Protein AF-A0AAE9QYW1-F1 (afdb_monomer)

Solvent-accessible surface area (backbone atoms only — not comparable to full-atom values): 6784 Å² total; per-residue (Å²): 133,86,76,76,73,74,80,55,62,68,52,55,50,50,13,49,52,39,13,49,52,35,28,50,48,47,55,39,43,73,70,33,66,78,64,44,98,90,39,76,56,52,29,57,54,48,29,62,67,51,67,81,44,83,78,83,80,74,97,64,84,46,71,67,36,52,50,38,21,50,51,26,31,48,53,31,49,50,51,49,53,57,50,55,74,68,50,75,66,58,75,76,53,51,53,54,54,52,52,50,52,49,50,53,51,53,54,50,52,56,52,52,60,62,60,74,74,109

Secondary structure (DSSP, 8-state):
--------HHHHHHHHHHHHHHHHHHHHHHHSPP--TT-TTHHHHHHHHTTSSSP-------HHHHHHHHHHHHHHHHHHHHHHHHS---HHHHHHHHHHHHHHHHHHHHHHHHHTT-

Organism: Streptococcus dysgalactiae subsp. equisimilis (NCBI:txid119602)

Radius of gyration: 25.14 Å; Cα contacts (8 Å, |Δi|>4): 67; chains: 1; bounding box: 49×42×72 Å

Mean predicted aligned error: 15.09 Å

Foldseek 3Di:
DDPPPPPPPVLQVVLQVQLLLQLLLVVQLVVFDDADPVGNCRSVVSSVVCVPPDPSDDPDPPVVSVVSSVVSSVVSVVVVVVVVVVPDDDPVVCVVVVVVVVVVVVVVVVVVVVVVVD

Structure (mmCIF, N/CA/C/O backbone):
data_AF-A0AAE9QYW1-F1
#
_entry.id   AF-A0AAE9QYW1-F1
#
loop_
_atom_site.group_PDB
_atom_site.id
_atom_site.type_symbol
_atom_site.label_atom_id
_atom_site.label_alt_id
_atom_site.label_comp_id
_atom_site.label_asym_id
_atom_site.label_entity_id
_atom_site.label_seq_id
_atom_site.pdbx_PDB_ins_code
_atom_site.Cartn_x
_atom_site.Cartn_y
_atom_site.Cartn_z
_atom_site.occupancy
_atom_site.B_iso_or_equiv
_atom_site.auth_seq_id
_atom_site.auth_comp_id
_atom_site.auth_asym_id
_atom_site.auth_atom_id
_atom_site.pdbx_PDB_model_num
ATOM 1 N N . MET A 1 1 ? -30.187 -1.279 26.285 1.00 37.12 1 MET A N 1
ATOM 2 C CA . MET A 1 1 ? -28.855 -0.658 26.105 1.00 37.12 1 MET A CA 1
ATOM 3 C C . MET A 1 1 ? -28.527 -0.689 24.623 1.00 37.12 1 MET A C 1
ATOM 5 O O . MET A 1 1 ? -28.154 -1.737 24.117 1.00 37.12 1 MET A O 1
ATOM 9 N N . GLU A 1 2 ? -28.731 0.413 23.902 1.00 33.38 2 GLU A N 1
ATOM 10 C CA . GLU A 1 2 ? -28.426 0.445 22.471 1.00 33.38 2 GLU A CA 1
ATOM 11 C C . GLU A 1 2 ? -26.911 0.532 22.275 1.00 33.38 2 GLU A C 1
ATOM 13 O O . GLU A 1 2 ? -26.285 1.581 22.453 1.00 33.38 2 GLU A O 1
ATOM 18 N N . LEU A 1 3 ? -26.300 -0.608 21.956 1.00 48.00 3 LEU A N 1
ATOM 19 C CA . LEU A 1 3 ? -24.936 -0.673 21.452 1.00 48.00 3 LEU A CA 1
ATOM 20 C C . LEU A 1 3 ? -24.902 0.088 20.123 1.00 48.00 3 LEU A C 1
ATOM 22 O O . LEU A 1 3 ? -25.122 -0.489 19.061 1.00 48.00 3 LEU A O 1
ATOM 26 N N . LYS A 1 4 ? -24.617 1.399 20.170 1.00 51.50 4 LYS A N 1
ATOM 27 C CA . LYS A 1 4 ? -24.193 2.166 18.991 1.00 51.50 4 LYS A CA 1
ATOM 28 C C . LYS A 1 4 ? -22.954 1.474 18.432 1.00 51.50 4 LYS A C 1
ATOM 30 O O . LYS A 1 4 ? -21.835 1.718 18.886 1.00 51.50 4 LYS A O 1
ATOM 35 N N . ARG A 1 5 ? -23.178 0.571 17.475 1.00 51.06 5 ARG A N 1
ATOM 36 C CA . ARG A 1 5 ? -22.170 -0.152 16.704 1.00 51.06 5 ARG A CA 1
ATOM 37 C C . ARG A 1 5 ? -21.218 0.897 16.151 1.00 51.06 5 ARG A C 1
ATOM 39 O O . ARG A 1 5 ? -21.581 1.651 15.248 1.00 51.06 5 ARG A O 1
ATOM 46 N N . LYS A 1 6 ? -20.032 1.025 16.757 1.00 57.97 6 LYS A N 1
ATOM 47 C CA . LYS A 1 6 ? -19.016 1.960 16.272 1.00 57.97 6 LYS A CA 1
ATOM 48 C C . LYS A 1 6 ? -18.776 1.581 14.815 1.00 57.97 6 LYS A C 1
ATOM 50 O O . LYS A 1 6 ? -18.444 0.430 14.538 1.00 57.97 6 LYS A O 1
ATOM 55 N N . ARG A 1 7 ? -19.025 2.506 13.883 1.00 62.38 7 ARG A N 1
ATOM 56 C CA . ARG A 1 7 ? -18.757 2.302 12.454 1.00 62.38 7 ARG A CA 1
ATOM 57 C C . ARG A 1 7 ? -17.241 2.256 12.272 1.00 62.38 7 ARG A C 1
ATOM 59 O O . ARG A 1 7 ? -16.628 3.243 11.902 1.00 62.38 7 ARG A O 1
ATOM 66 N N . LEU A 1 8 ? -16.643 1.119 12.618 1.00 66.38 8 LEU A N 1
ATOM 67 C CA . LEU A 1 8 ? -15.226 0.807 12.434 1.00 66.38 8 LEU A CA 1
ATOM 68 C C . LEU A 1 8 ? -14.937 0.467 10.967 1.00 66.38 8 LEU A C 1
ATOM 70 O O . LEU A 1 8 ? -13.870 0.791 10.462 1.00 66.38 8 LEU A O 1
ATOM 74 N N . LEU A 1 9 ? -15.925 -0.120 10.282 1.00 73.38 9 LEU A N 1
ATOM 75 C CA . LEU A 1 9 ? -15.833 -0.535 8.883 1.00 73.38 9 LEU A CA 1
ATOM 76 C C . LEU A 1 9 ? -15.366 0.556 7.903 1.00 73.38 9 LEU A C 1
ATOM 78 O O . LEU A 1 9 ? -14.442 0.258 7.156 1.00 73.38 9 LEU A O 1
ATOM 82 N N . PRO A 1 10 ? -15.929 1.785 7.864 1.00 77.06 10 PRO A N 1
ATOM 83 C CA . PRO A 1 10 ? -15.515 2.774 6.863 1.00 77.06 10 PRO A CA 1
ATOM 84 C C . PRO A 1 10 ? -14.039 3.167 6.993 1.00 77.06 10 PRO A C 1
ATOM 86 O O . PRO A 1 10 ? -13.381 3.424 5.993 1.00 77.06 10 PRO A O 1
ATOM 89 N N . TYR A 1 11 ? -13.494 3.159 8.211 1.00 72.88 11 TYR A N 1
ATOM 90 C CA . TYR A 1 11 ? -12.090 3.491 8.450 1.00 72.88 11 TYR A CA 1
ATOM 91 C C . TYR A 1 11 ? -11.1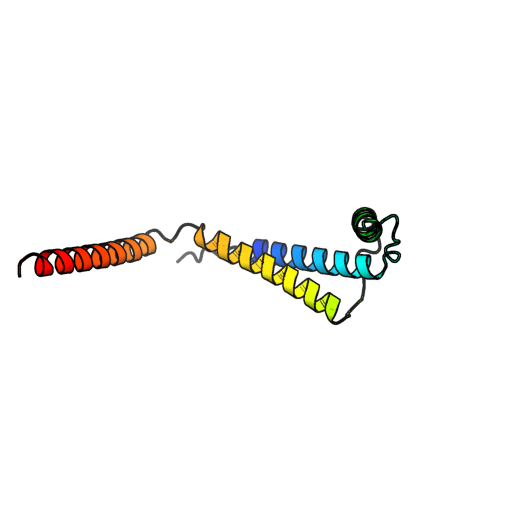53 2.340 8.098 1.00 72.88 11 TYR A C 1
ATOM 93 O O . TYR A 1 11 ? -10.078 2.578 7.561 1.00 72.88 11 TYR A O 1
ATOM 101 N N . LEU A 1 12 ? -11.581 1.102 8.357 1.00 79.94 12 LEU A N 1
ATOM 102 C CA . LEU A 1 12 ? -10.847 -0.094 7.951 1.00 79.94 12 LEU A CA 1
ATOM 103 C C . LEU A 1 12 ? -10.817 -0.209 6.417 1.00 79.94 12 LEU A C 1
ATOM 105 O O . LEU A 1 12 ? -9.777 -0.519 5.840 1.00 79.94 12 LEU A O 1
ATOM 109 N N . LEU A 1 13 ? -11.923 0.143 5.748 1.00 84.81 13 LEU A N 1
ATOM 110 C CA . LEU A 1 13 ? -11.962 0.294 4.292 1.00 84.81 13 LEU A CA 1
ATOM 111 C C . LEU A 1 13 ? -10.991 1.374 3.807 1.00 84.81 13 LEU A C 1
ATOM 113 O O . LEU A 1 13 ? -10.267 1.134 2.850 1.00 84.81 13 LEU A O 1
ATOM 117 N N . LEU A 1 14 ? -10.945 2.539 4.462 1.00 84.62 14 LEU A N 1
ATOM 118 C CA . LEU A 1 14 ? -10.038 3.621 4.073 1.00 84.62 14 LEU A CA 1
ATOM 119 C C . LEU A 1 14 ? -8.565 3.216 4.221 1.00 84.62 14 LEU A C 1
ATOM 121 O O . LEU A 1 14 ? -7.769 3.471 3.321 1.00 84.62 14 LEU A O 1
ATOM 125 N N . SER A 1 15 ? -8.196 2.554 5.323 1.00 84.69 15 SER A N 1
ATOM 126 C CA . SER A 1 15 ? -6.830 2.051 5.510 1.00 84.69 15 SER A CA 1
ATOM 127 C C . SER A 1 15 ? -6.472 0.966 4.498 1.00 84.69 15 SER A C 1
ATOM 129 O O . SER A 1 15 ? -5.341 0.927 4.023 1.00 84.69 15 SER A O 1
ATOM 131 N N . LEU A 1 16 ? -7.432 0.107 4.140 1.00 87.00 16 LEU A N 1
ATOM 132 C CA . LEU A 1 16 ? -7.237 -0.933 3.132 1.00 87.00 16 LEU A CA 1
ATOM 133 C C . LEU A 1 16 ? -7.082 -0.337 1.726 1.00 87.00 16 LEU A C 1
ATOM 135 O O . LEU A 1 16 ? -6.205 -0.758 0.977 1.00 87.00 16 LEU A O 1
ATOM 139 N N . LEU A 1 17 ? -7.877 0.685 1.399 1.00 87.81 17 LEU A N 1
ATOM 140 C CA . LEU A 1 17 ? -7.762 1.452 0.159 1.00 87.81 17 LEU A CA 1
ATOM 141 C C . LEU A 1 17 ? -6.376 2.101 0.046 1.00 87.81 17 LEU A C 1
ATOM 143 O O . LEU A 1 17 ? -5.738 2.023 -1.001 1.00 87.81 17 LEU A O 1
ATOM 147 N N . LEU A 1 18 ? -5.895 2.712 1.131 1.00 86.25 18 LEU A N 1
ATOM 148 C CA . LEU A 1 18 ? -4.595 3.375 1.149 1.00 86.25 18 LEU A CA 1
ATOM 149 C C . LEU A 1 18 ? -3.443 2.371 1.005 1.00 86.25 18 LEU A C 1
ATOM 151 O O . LEU A 1 18 ? -2.531 2.607 0.220 1.00 86.25 18 LEU A O 1
ATOM 155 N N . ALA A 1 19 ? -3.519 1.232 1.697 1.00 87.12 19 ALA A N 1
ATOM 156 C CA . ALA A 1 19 ? -2.550 0.144 1.569 1.00 87.12 19 ALA A CA 1
ATOM 157 C C . ALA A 1 19 ? -2.509 -0.444 0.148 1.00 87.12 19 ALA A C 1
ATOM 159 O O . ALA A 1 19 ? -1.439 -0.763 -0.368 1.00 87.12 19 ALA A O 1
ATOM 160 N N . TYR A 1 20 ? -3.670 -0.561 -0.502 1.00 85.94 20 TYR A N 1
ATOM 161 C CA . TYR A 1 20 ? -3.760 -1.002 -1.892 1.00 85.94 20 TYR A CA 1
ATOM 162 C C . TYR A 1 20 ? -3.115 0.006 -2.854 1.00 85.94 20 TYR A C 1
ATOM 164 O O . TYR A 1 20 ? -2.340 -0.381 -3.727 1.00 85.94 20 TYR A O 1
ATOM 172 N N . LEU A 1 21 ? -3.380 1.304 -2.668 1.00 84.94 21 LEU A N 1
ATOM 173 C CA . LEU A 1 21 ? -2.770 2.363 -3.475 1.00 84.94 21 LEU A CA 1
ATOM 174 C C . LEU A 1 21 ? -1.244 2.388 -3.328 1.00 84.94 21 LEU A C 1
ATOM 176 O O . LEU A 1 21 ? -0.549 2.502 -4.337 1.00 84.94 21 LEU A O 1
ATOM 180 N N . THR A 1 22 ? -0.713 2.248 -2.108 1.00 84.56 22 THR A N 1
ATOM 181 C CA . THR A 1 22 ? 0.742 2.244 -1.885 1.00 84.56 22 THR A CA 1
ATOM 182 C C . THR A 1 22 ? 1.412 0.999 -2.452 1.00 84.56 22 THR A C 1
ATOM 184 O O . THR A 1 22 ? 2.453 1.127 -3.096 1.00 84.56 22 THR A O 1
ATOM 187 N N . HIS A 1 23 ? 0.805 -0.184 -2.293 1.00 85.25 23 HIS A N 1
ATOM 188 C CA . HIS A 1 23 ? 1.294 -1.420 -2.916 1.00 85.25 23 HIS A CA 1
ATOM 189 C C . HIS A 1 23 ? 1.353 -1.282 -4.438 1.00 85.25 23 HIS A C 1
ATOM 191 O O . HIS A 1 23 ? 2.381 -1.564 -5.053 1.00 85.25 23 HIS A O 1
ATOM 197 N N . ARG A 1 24 ? 0.283 -0.761 -5.046 1.00 82.62 24 ARG A N 1
ATOM 198 C CA . ARG A 1 24 ? 0.212 -0.590 -6.496 1.00 82.62 24 ARG A CA 1
ATOM 199 C C . ARG A 1 24 ? 1.214 0.439 -7.014 1.00 82.62 24 ARG A C 1
ATOM 201 O O . ARG A 1 24 ? 1.889 0.170 -8.004 1.00 82.62 24 ARG A O 1
ATOM 208 N N . ALA A 1 25 ? 1.348 1.580 -6.339 1.00 81.50 25 ALA A N 1
ATOM 209 C CA . ALA A 1 25 ? 2.342 2.594 -6.685 1.00 81.50 25 ALA A CA 1
ATOM 210 C C . ALA A 1 25 ? 3.770 2.031 -6.617 1.00 81.50 25 ALA A C 1
ATOM 212 O O . ALA A 1 25 ? 4.578 2.298 -7.502 1.00 81.50 25 ALA A O 1
ATOM 213 N N . TYR A 1 26 ? 4.063 1.203 -5.610 1.00 81.62 26 TYR A N 1
ATOM 214 C CA . TYR A 1 26 ? 5.366 0.562 -5.469 1.00 81.62 26 TYR A CA 1
ATOM 215 C C . TYR A 1 26 ? 5.658 -0.430 -6.604 1.00 81.62 26 TYR A C 1
ATOM 217 O O . TYR A 1 26 ? 6.741 -0.410 -7.183 1.00 81.62 26 TYR A O 1
ATOM 225 N N . VAL A 1 27 ? 4.689 -1.274 -6.970 1.00 82.62 27 VAL A N 1
ATOM 226 C CA . VAL A 1 27 ? 4.876 -2.226 -8.076 1.00 82.62 27 VAL A CA 1
ATOM 227 C C . VAL A 1 27 ? 5.089 -1.503 -9.407 1.00 82.62 27 VAL A C 1
ATOM 229 O O . VAL A 1 27 ? 5.981 -1.879 -10.164 1.00 82.62 27 VAL A O 1
ATOM 232 N N . LEU A 1 28 ? 4.322 -0.441 -9.665 1.00 79.75 28 LEU A N 1
ATOM 233 C CA . LEU A 1 28 ? 4.496 0.407 -10.847 1.00 79.75 28 LEU A CA 1
ATOM 234 C C . LEU A 1 28 ? 5.869 1.082 -10.868 1.00 79.75 28 LEU A C 1
ATOM 236 O O . LEU A 1 28 ? 6.493 1.155 -11.922 1.00 79.75 28 LEU A O 1
ATOM 240 N N . TYR A 1 29 ? 6.361 1.519 -9.708 1.00 79.94 29 TYR A N 1
ATOM 241 C CA . TYR A 1 29 ? 7.691 2.105 -9.580 1.00 79.94 29 TYR A CA 1
ATOM 242 C C . TYR A 1 29 ? 8.794 1.091 -9.908 1.00 79.94 29 TYR A C 1
ATOM 244 O O . TYR A 1 29 ? 9.751 1.429 -10.595 1.00 79.94 29 TYR A O 1
ATOM 252 N N . CYS A 1 30 ? 8.645 -0.173 -9.499 1.00 77.94 30 CYS A N 1
ATOM 253 C CA . CYS A 1 30 ? 9.581 -1.236 -9.879 1.00 77.94 30 CYS A CA 1
ATOM 254 C C . CYS A 1 30 ? 9.574 -1.562 -11.381 1.00 77.94 30 CYS A C 1
ATOM 256 O O . CYS A 1 30 ? 10.566 -2.080 -11.884 1.00 77.94 30 CYS A O 1
ATOM 258 N N . MET A 1 31 ? 8.468 -1.303 -12.083 1.00 76.12 31 MET A N 1
ATOM 259 C CA . MET A 1 31 ? 8.354 -1.504 -13.533 1.00 76.12 31 MET A CA 1
ATOM 260 C C . MET A 1 31 ? 8.744 -0.263 -14.342 1.00 76.12 31 MET A C 1
ATOM 262 O O . MET A 1 31 ? 8.782 -0.326 -15.570 1.00 76.12 31 MET A O 1
ATOM 266 N N . ALA A 1 32 ? 8.982 0.867 -13.676 1.00 77.00 32 ALA A N 1
ATOM 267 C CA . ALA A 1 32 ? 9.295 2.117 -14.340 1.00 77.00 32 ALA A CA 1
ATOM 268 C C . ALA A 1 32 ? 10.687 2.065 -14.998 1.00 77.00 32 ALA A C 1
ATOM 270 O O . ALA A 1 32 ? 11.593 1.403 -14.479 1.00 77.00 32 ALA A O 1
ATOM 271 N N . PRO A 1 33 ? 10.884 2.773 -16.125 1.00 70.38 33 PRO A N 1
ATOM 272 C CA . PRO A 1 33 ? 12.202 2.905 -16.734 1.00 70.38 33 PRO A CA 1
ATOM 273 C C . PRO A 1 33 ? 13.191 3.544 -15.745 1.00 70.38 33 PRO A C 1
ATOM 275 O O . PRO A 1 33 ? 12.820 4.419 -14.959 1.00 70.38 33 PRO A O 1
ATOM 278 N N . GLN A 1 34 ? 14.447 3.085 -15.770 1.00 68.06 34 GLN A N 1
ATOM 279 C CA . GLN A 1 34 ? 15.505 3.602 -14.898 1.00 68.06 34 GLN A CA 1
ATOM 280 C C . GLN A 1 34 ? 15.662 5.113 -15.099 1.00 68.06 34 GLN A C 1
ATOM 282 O O . GLN A 1 34 ? 15.635 5.604 -16.225 1.00 68.06 34 GLN A O 1
ATOM 287 N N . ALA A 1 35 ? 15.789 5.849 -13.993 1.00 64.38 35 ALA A N 1
ATOM 288 C CA . ALA A 1 35 ? 15.940 7.296 -14.032 1.00 64.38 35 ALA A CA 1
ATOM 289 C C . ALA A 1 35 ? 17.241 7.665 -14.754 1.00 64.38 35 ALA A C 1
ATOM 291 O O . ALA A 1 35 ? 18.330 7.359 -14.271 1.00 64.38 35 ALA A O 1
ATOM 292 N N . ASP A 1 36 ? 17.110 8.332 -15.896 1.00 68.38 36 ASP A N 1
ATOM 293 C CA . ASP A 1 36 ? 18.240 8.896 -16.623 1.00 68.38 36 ASP A CA 1
ATOM 294 C C . ASP A 1 36 ? 18.632 10.257 -16.031 1.00 68.38 36 ASP A C 1
ATOM 296 O O . ASP A 1 36 ? 17.789 10.982 -15.493 1.00 68.38 36 ASP A O 1
ATOM 300 N N . MET A 1 37 ? 19.905 10.648 -16.175 1.00 67.25 37 MET A N 1
ATOM 301 C CA . MET A 1 37 ? 20.452 11.913 -15.636 1.00 67.25 37 MET A CA 1
ATOM 302 C C . MET A 1 37 ? 19.722 13.167 -16.153 1.00 67.25 37 MET A C 1
ATOM 304 O O . MET A 1 37 ? 19.812 14.235 -15.551 1.00 67.25 37 MET A O 1
ATOM 308 N N . THR A 1 38 ? 18.984 13.043 -17.256 1.00 72.62 38 THR A N 1
ATOM 309 C CA . THR A 1 38 ? 18.178 14.112 -17.857 1.00 72.62 38 THR A CA 1
ATOM 310 C C . THR A 1 38 ? 16.759 14.192 -17.291 1.00 72.62 38 THR A C 1
ATOM 312 O O . THR A 1 38 ? 16.159 15.262 -17.332 1.00 72.62 38 THR A O 1
ATOM 315 N N . ASN A 1 39 ? 16.219 13.099 -16.739 1.00 69.25 39 ASN A N 1
ATOM 316 C CA . ASN A 1 39 ? 14.835 13.012 -16.273 1.00 69.25 39 ASN A CA 1
ATOM 317 C C . ASN A 1 39 ? 14.720 12.177 -14.988 1.00 69.25 39 ASN A C 1
ATOM 319 O O . ASN A 1 39 ? 14.161 11.080 -14.967 1.00 69.25 39 ASN A O 1
ATOM 323 N N . LEU A 1 40 ? 15.178 12.758 -13.879 1.00 74.31 40 LEU A N 1
ATOM 324 C CA . LEU A 1 40 ? 15.101 12.163 -12.537 1.00 74.31 40 LEU A CA 1
ATOM 325 C C . LEU A 1 40 ? 13.660 11.857 -12.080 1.00 74.31 40 LEU A C 1
ATOM 327 O O . LEU A 1 40 ? 13.447 10.989 -11.236 1.00 74.31 40 LEU A O 1
ATOM 331 N N . PHE A 1 41 ? 12.664 12.553 -12.640 1.00 78.56 41 PHE A N 1
ATOM 332 C CA . PHE A 1 41 ? 11.252 12.381 -12.289 1.00 78.56 41 PHE A CA 1
ATOM 333 C C . PHE A 1 41 ? 10.478 11.420 -13.200 1.00 78.56 41 PHE A C 1
ATOM 335 O O . PHE A 1 41 ? 9.319 11.128 -12.899 1.00 78.56 41 PHE A O 1
ATOM 342 N N . ALA A 1 42 ? 11.101 10.884 -14.257 1.00 75.75 42 ALA A N 1
ATOM 343 C CA . ALA A 1 42 ? 10.455 9.953 -15.187 1.00 75.75 42 ALA A CA 1
ATOM 344 C C . ALA A 1 42 ? 9.803 8.728 -14.505 1.00 75.75 42 ALA A C 1
ATOM 346 O O . ALA A 1 42 ? 8.702 8.344 -14.903 1.00 75.75 42 ALA A O 1
ATOM 347 N N . PRO A 1 43 ? 10.386 8.138 -13.438 1.00 76.06 43 PRO A N 1
ATOM 348 C CA . PRO A 1 43 ? 9.733 7.033 -12.739 1.00 76.06 43 PRO A CA 1
ATOM 349 C C . PRO A 1 43 ? 8.439 7.449 -12.035 1.00 76.06 43 PRO A C 1
ATOM 351 O O . PRO A 1 43 ? 7.489 6.674 -11.961 1.00 76.06 43 PRO A O 1
ATOM 354 N N . TYR A 1 44 ? 8.375 8.681 -11.525 1.00 76.94 44 TYR A N 1
ATOM 355 C CA . TYR A 1 44 ? 7.190 9.186 -10.838 1.00 76.94 44 TYR A CA 1
ATOM 356 C C . TYR A 1 44 ? 6.079 9.524 -11.827 1.00 76.94 44 TYR A C 1
ATOM 358 O O . TYR A 1 44 ? 4.931 9.148 -11.592 1.00 76.94 44 TYR A O 1
ATOM 366 N N . THR A 1 45 ? 6.407 10.177 -12.945 1.00 79.19 45 THR A N 1
ATOM 367 C CA . THR A 1 45 ? 5.426 10.474 -13.999 1.00 79.19 45 THR A CA 1
ATOM 368 C C . THR A 1 45 ? 4.847 9.188 -14.581 1.00 79.19 45 THR A C 1
ATOM 370 O O . THR A 1 45 ? 3.631 9.084 -14.723 1.00 79.19 45 THR A O 1
ATOM 373 N N . TYR A 1 46 ? 5.683 8.163 -14.777 1.00 79.00 46 TYR A N 1
ATOM 374 C CA . TYR A 1 46 ? 5.245 6.838 -15.217 1.00 79.00 46 TYR A CA 1
ATOM 375 C C . TYR A 1 46 ? 4.243 6.193 -14.247 1.00 79.00 46 TYR A C 1
ATOM 377 O O . TYR A 1 46 ? 3.207 5.679 -14.669 1.00 79.00 46 TYR A O 1
ATOM 385 N N . VAL A 1 47 ? 4.510 6.254 -12.936 1.00 82.00 47 VAL A N 1
ATOM 386 C CA . VAL A 1 47 ? 3.581 5.736 -11.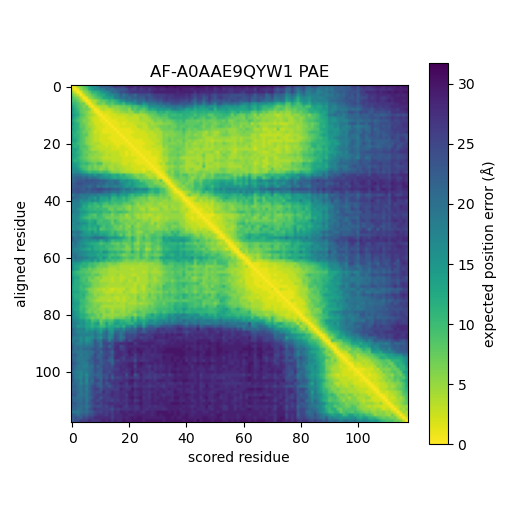918 1.00 82.00 47 VAL A CA 1
ATOM 387 C C . VAL A 1 47 ? 2.247 6.478 -11.965 1.00 82.00 47 VAL A C 1
ATOM 389 O O . VAL A 1 47 ? 1.213 5.821 -11.893 1.00 82.00 47 VAL A O 1
ATOM 392 N N . PHE A 1 48 ? 2.253 7.809 -12.096 1.00 78.56 48 PHE A N 1
ATOM 393 C CA . PHE A 1 48 ? 1.030 8.620 -12.145 1.00 78.56 48 PHE A CA 1
ATOM 394 C C . PHE A 1 48 ? 0.180 8.337 -13.384 1.00 78.56 48 PHE A C 1
ATOM 396 O O . PHE A 1 48 ? -1.032 8.174 -13.256 1.00 78.56 48 PHE A O 1
ATOM 403 N N . GLU A 1 49 ? 0.797 8.235 -14.558 1.00 81.12 49 GLU A N 1
ATOM 404 C CA . GLU A 1 49 ? 0.087 7.948 -15.809 1.00 81.12 49 GLU A CA 1
ATOM 405 C C . GLU A 1 49 ? -0.501 6.537 -15.804 1.00 81.12 49 GLU A C 1
ATOM 407 O O . GLU A 1 49 ? -1.669 6.333 -16.130 1.00 81.12 49 GLU A O 1
ATOM 412 N N . LYS A 1 50 ? 0.270 5.553 -15.334 1.00 79.19 50 LYS A N 1
ATOM 413 C CA . LYS A 1 50 ? -0.176 4.158 -15.265 1.00 79.19 50 LYS A CA 1
ATOM 414 C C . LYS A 1 50 ? -1.042 3.858 -14.044 1.00 79.19 50 LYS A C 1
ATOM 416 O O . LYS A 1 50 ? -1.524 2.733 -13.901 1.00 79.19 50 LYS A O 1
ATOM 421 N N . ILE A 1 51 ? -1.315 4.826 -13.160 1.00 76.38 51 ILE A N 1
ATOM 422 C CA . ILE A 1 51 ? -2.089 4.558 -11.942 1.00 76.38 51 ILE A CA 1
ATOM 423 C C . ILE A 1 51 ? -3.583 4.299 -12.217 1.00 76.38 51 ILE A C 1
ATOM 425 O O . ILE A 1 51 ? -4.274 3.727 -11.377 1.00 76.38 51 ILE A O 1
ATOM 429 N N . THR A 1 52 ? -4.112 4.685 -13.366 1.00 76.00 52 THR A N 1
ATOM 430 C CA . THR A 1 52 ? -5.520 4.440 -13.726 1.00 76.00 52 THR A CA 1
ATOM 431 C C . THR A 1 52 ? -5.674 3.339 -14.767 1.00 76.00 52 THR A C 1
ATOM 433 O O . THR A 1 52 ? -6.786 2.849 -14.984 1.00 76.00 52 THR A O 1
ATOM 436 N N . GLU A 1 53 ? -4.562 2.896 -15.353 1.00 76.31 53 GLU A N 1
ATOM 437 C CA . GLU A 1 53 ? -4.550 1.871 -16.383 1.00 76.31 53 GLU A CA 1
ATOM 438 C C . GLU A 1 53 ? -4.613 0.438 -15.812 1.0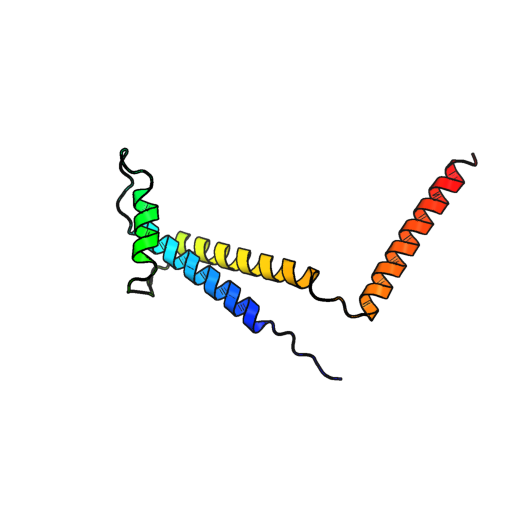0 76.31 53 GLU A C 1
ATOM 440 O O . GLU A 1 53 ? -4.035 0.148 -14.752 1.00 76.31 53 GLU A O 1
ATOM 445 N N . PRO A 1 54 ? -5.309 -0.481 -16.508 1.00 68.12 54 PRO A N 1
ATOM 446 C CA . PRO A 1 54 ? -5.231 -1.910 -16.233 1.00 68.12 54 PRO A CA 1
ATOM 447 C C . PRO A 1 54 ? -3.842 -2.462 -16.622 1.00 68.12 54 PRO A C 1
ATOM 449 O O . PRO A 1 54 ? -3.241 -1.968 -17.573 1.00 68.12 54 PRO A O 1
ATOM 452 N N . PRO A 1 55 ? -3.331 -3.515 -15.956 1.00 72.31 55 PRO A N 1
ATOM 453 C CA . PRO A 1 55 ? -3.975 -4.322 -14.922 1.00 72.31 55 PRO A CA 1
ATOM 454 C C . PRO A 1 55 ? -3.965 -3.659 -13.536 1.00 72.31 55 PRO A C 1
ATOM 456 O O . PRO A 1 55 ? -2.977 -3.087 -13.082 1.00 72.31 55 PRO A O 1
ATOM 459 N N . TYR A 1 56 ? -5.096 -3.763 -12.834 1.00 67.94 56 TYR A N 1
ATOM 460 C CA . TYR A 1 56 ? -5.247 -3.194 -11.492 1.00 67.94 56 TYR A CA 1
ATOM 461 C C . TYR A 1 56 ? -4.540 -4.031 -10.421 1.00 67.94 56 TYR A C 1
ATOM 463 O O . TYR A 1 56 ? -3.960 -3.472 -9.494 1.00 67.94 56 TYR A O 1
ATOM 471 N N . PHE A 1 57 ? -4.536 -5.355 -10.574 1.00 70.38 57 PHE A N 1
ATOM 472 C CA . PHE A 1 57 ? -3.953 -6.279 -9.608 1.00 70.38 57 PHE A CA 1
ATOM 473 C C . PHE A 1 57 ? -2.643 -6.858 -10.125 1.00 70.38 57 PHE A C 1
ATOM 475 O O . PHE A 1 57 ? -2.626 -7.618 -11.092 1.00 70.38 57 PHE A O 1
ATOM 482 N N . TYR A 1 58 ? -1.557 -6.540 -9.425 1.00 72.69 58 TYR A N 1
ATOM 483 C CA . TYR A 1 58 ? -0.264 -7.171 -9.632 1.00 72.69 58 TYR A CA 1
ATOM 484 C C . TYR A 1 58 ? -0.018 -8.190 -8.522 1.00 72.69 58 TYR A C 1
ATOM 486 O O . TYR A 1 58 ? 0.051 -7.835 -7.344 1.00 72.69 58 TYR A O 1
ATOM 494 N N . TRP A 1 59 ? 0.155 -9.457 -8.896 1.00 67.75 59 TRP A N 1
ATOM 495 C CA . TRP A 1 59 ? 0.556 -10.533 -7.985 1.00 67.75 59 TRP A CA 1
ATOM 496 C C . TRP A 1 59 ? 2.057 -10.459 -7.694 1.00 67.75 59 TRP A C 1
ATOM 498 O O . TRP A 1 59 ? 2.821 -11.360 -8.021 1.00 67.75 59 TRP A O 1
ATOM 508 N N . ASN A 1 60 ? 2.495 -9.345 -7.110 1.00 72.31 60 ASN A N 1
ATOM 509 C CA . ASN A 1 60 ? 3.873 -9.166 -6.683 1.00 72.31 60 ASN A CA 1
ATOM 510 C C . ASN A 1 60 ? 3.947 -9.174 -5.152 1.00 72.31 60 ASN A C 1
ATOM 512 O O . ASN A 1 60 ? 3.568 -8.208 -4.483 1.00 72.31 60 ASN A O 1
ATOM 516 N N . THR A 1 61 ? 4.447 -10.282 -4.608 1.00 74.38 61 THR A N 1
ATOM 517 C CA . THR A 1 61 ? 4.676 -10.499 -3.172 1.00 74.38 61 THR A CA 1
ATOM 518 C C . THR A 1 61 ? 6.128 -10.228 -2.786 1.00 74.38 61 THR A C 1
ATOM 520 O O . THR A 1 61 ? 6.682 -10.887 -1.90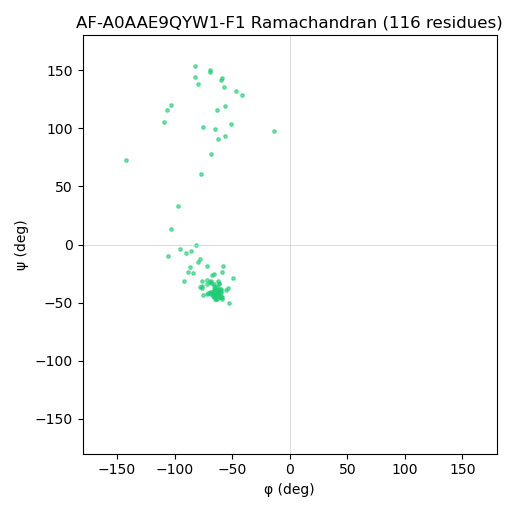7 1.00 74.38 61 THR A O 1
ATOM 523 N N . SER A 1 62 ? 6.776 -9.271 -3.455 1.00 82.31 62 SER A N 1
ATOM 524 C CA . SER A 1 62 ? 8.116 -8.831 -3.073 1.00 82.31 62 SER A CA 1
ATOM 525 C C . SER A 1 62 ? 8.116 -8.293 -1.631 1.00 82.31 62 SER A C 1
ATOM 527 O O . SER A 1 62 ? 7.185 -7.571 -1.258 1.00 82.31 62 SER A O 1
ATOM 529 N N . PRO A 1 63 ? 9.161 -8.557 -0.822 1.00 82.69 63 PRO A N 1
ATOM 530 C CA . PRO A 1 63 ? 9.224 -8.097 0.569 1.00 82.69 63 PRO A CA 1
ATOM 531 C C . PRO A 1 63 ? 9.045 -6.581 0.715 1.00 82.69 63 PRO A C 1
ATOM 533 O O . PRO A 1 63 ? 8.340 -6.115 1.607 1.00 82.69 63 PRO A O 1
ATOM 536 N N . LEU A 1 64 ? 9.621 -5.803 -0.208 1.00 81.31 64 LEU A N 1
ATOM 537 C CA . LEU A 1 64 ? 9.481 -4.347 -0.217 1.00 81.31 64 LEU A CA 1
ATOM 538 C C . LEU A 1 64 ? 8.054 -3.898 -0.574 1.00 81.31 64 LEU A C 1
ATOM 540 O O . LEU A 1 64 ? 7.570 -2.908 -0.027 1.00 81.31 64 LEU A O 1
ATOM 544 N N . ALA A 1 65 ? 7.346 -4.648 -1.424 1.00 81.88 65 ALA A N 1
ATOM 545 C CA . ALA A 1 65 ? 5.949 -4.369 -1.743 1.00 81.88 65 ALA A CA 1
ATOM 546 C C . ALA A 1 65 ? 5.058 -4.584 -0.511 1.00 81.88 65 ALA A C 1
ATOM 548 O O . ALA A 1 65 ? 4.216 -3.741 -0.200 1.00 81.88 65 ALA A O 1
ATOM 549 N N . ILE A 1 66 ? 5.297 -5.656 0.250 1.00 84.25 66 ILE A N 1
ATOM 550 C CA . ILE A 1 66 ? 4.596 -5.927 1.515 1.00 84.25 66 ILE A CA 1
ATOM 551 C C . ILE A 1 66 ? 4.904 -4.836 2.549 1.00 84.25 66 ILE A C 1
ATOM 553 O O . ILE A 1 66 ? 3.990 -4.350 3.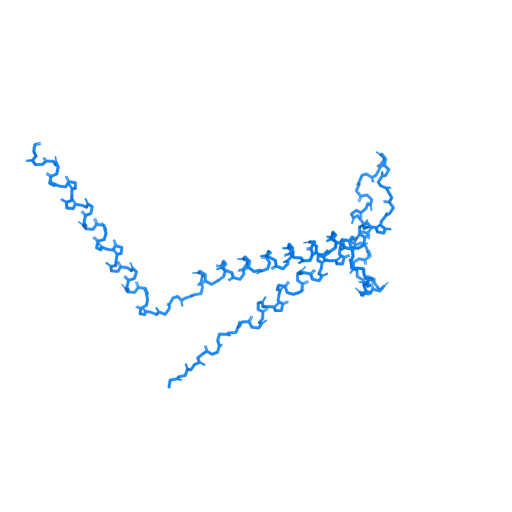215 1.00 84.25 66 ILE A O 1
ATOM 557 N N . LEU A 1 67 ? 6.164 -4.396 2.645 1.00 87.19 67 LEU A N 1
ATOM 558 C CA . LEU A 1 67 ? 6.554 -3.287 3.517 1.00 87.19 67 LEU A CA 1
ATOM 559 C C . LEU A 1 67 ? 5.805 -1.997 3.145 1.00 87.19 67 LEU A C 1
ATOM 561 O O . LEU A 1 67 ? 5.250 -1.336 4.020 1.00 87.19 67 LEU A O 1
ATOM 565 N N . SER A 1 68 ? 5.723 -1.669 1.852 1.00 85.38 68 SER A N 1
ATOM 566 C CA . SER A 1 68 ? 5.001 -0.482 1.368 1.00 85.38 68 SER A CA 1
ATOM 567 C C . SER A 1 68 ? 3.493 -0.540 1.662 1.00 85.38 68 SER A C 1
ATOM 569 O O . SER A 1 68 ? 2.883 0.469 2.031 1.00 85.38 68 SER A O 1
ATOM 571 N N . ALA A 1 69 ? 2.891 -1.730 1.572 1.00 85.56 69 ALA A N 1
ATOM 572 C CA . ALA A 1 69 ? 1.497 -1.961 1.936 1.00 85.56 69 ALA A CA 1
ATOM 573 C C . ALA A 1 69 ? 1.285 -1.787 3.449 1.00 85.56 69 ALA A C 1
ATOM 575 O O . ALA A 1 69 ? 0.325 -1.144 3.874 1.00 85.56 69 ALA A O 1
ATOM 576 N N . LEU A 1 70 ? 2.210 -2.303 4.265 1.00 87.88 70 LEU A N 1
ATOM 577 C CA . LEU A 1 70 ? 2.173 -2.190 5.722 1.00 87.88 70 LEU A CA 1
ATOM 578 C C . LEU A 1 70 ? 2.308 -0.733 6.182 1.00 87.88 70 LEU A C 1
AT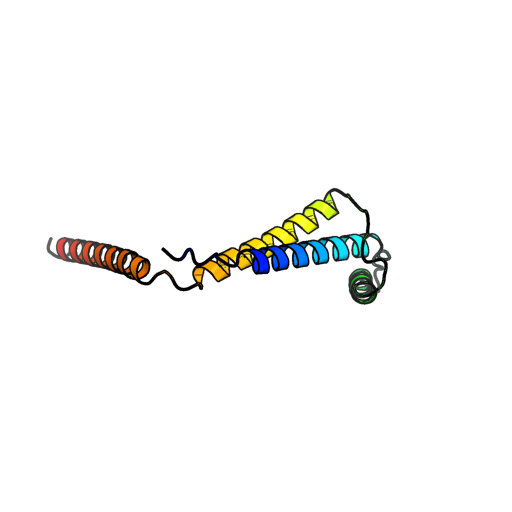OM 580 O O . LEU A 1 70 ? 1.572 -0.305 7.069 1.00 87.88 70 LEU A O 1
ATOM 584 N N . VAL A 1 71 ? 3.177 0.050 5.539 1.00 89.12 71 VAL A N 1
ATOM 585 C CA . VAL A 1 71 ? 3.299 1.495 5.790 1.00 89.12 71 VAL A CA 1
ATOM 586 C C . VAL A 1 71 ? 2.002 2.223 5.424 1.00 89.12 71 VAL A C 1
ATOM 588 O O . VAL A 1 71 ? 1.492 2.989 6.240 1.00 89.12 71 VAL A O 1
ATOM 591 N N . GLY A 1 72 ? 1.420 1.953 4.250 1.00 85.81 72 GLY A N 1
ATOM 592 C CA . GLY A 1 72 ? 0.140 2.550 3.837 1.00 85.81 72 GLY A CA 1
ATOM 593 C C . GLY A 1 72 ? -1.007 2.211 4.794 1.00 85.81 72 GLY A C 1
ATOM 594 O O . GLY A 1 72 ? -1.779 3.086 5.194 1.00 85.81 72 GLY A O 1
ATOM 595 N N . PHE A 1 73 ? -1.062 0.960 5.254 1.00 87.38 73 PHE A N 1
ATOM 596 C CA . PHE A 1 73 ? -2.012 0.523 6.273 1.00 87.38 73 PHE A CA 1
ATOM 597 C C . PHE A 1 73 ? -1.798 1.250 7.607 1.00 87.38 73 PHE A C 1
ATOM 599 O O . PHE A 1 73 ? -2.758 1.722 8.222 1.00 87.38 73 PHE A O 1
ATOM 606 N N . PHE A 1 74 ? -0.543 1.390 8.040 1.00 87.62 74 PHE A N 1
ATOM 607 C CA . PHE A 1 74 ? -0.192 2.050 9.295 1.00 87.62 74 PHE A CA 1
ATOM 608 C C . PHE A 1 74 ? -0.554 3.538 9.284 1.00 87.62 74 PHE A C 1
ATOM 610 O O . PHE A 1 74 ? -1.110 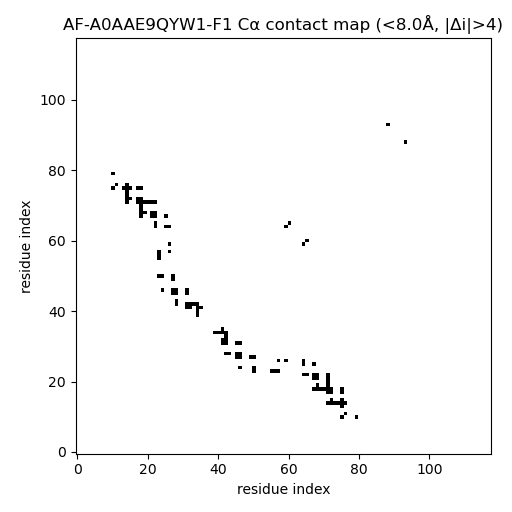4.044 10.258 1.00 87.62 74 PHE A O 1
ATOM 617 N N . VAL A 1 75 ? -0.327 4.234 8.168 1.00 86.44 75 VAL A N 1
ATOM 618 C CA . VAL A 1 75 ? -0.752 5.632 7.991 1.00 86.44 75 VAL A CA 1
ATOM 619 C C . VAL A 1 75 ? -2.274 5.757 8.093 1.00 86.44 75 VAL A C 1
ATOM 621 O O . VAL A 1 75 ? -2.772 6.630 8.809 1.00 86.44 75 VAL A O 1
ATOM 624 N N . GLY A 1 76 ? -3.026 4.851 7.461 1.00 84.25 76 GLY A N 1
ATOM 625 C CA . GLY A 1 76 ? -4.485 4.800 7.599 1.00 84.25 76 GLY A CA 1
ATOM 626 C C . GLY A 1 76 ? -4.938 4.558 9.045 1.00 84.25 76 GLY A C 1
ATOM 627 O O . GLY A 1 76 ? -5.883 5.192 9.521 1.00 84.25 76 GLY A O 1
ATOM 628 N N . LEU A 1 77 ? -4.224 3.700 9.779 1.00 82.00 77 LEU A N 1
ATOM 629 C CA . LEU A 1 77 ? -4.489 3.422 11.191 1.00 82.00 77 LEU A CA 1
ATOM 630 C C . LEU A 1 77 ? -4.187 4.631 12.093 1.00 82.00 77 LEU A C 1
ATOM 632 O O . LEU A 1 77 ? -4.969 4.937 12.994 1.00 82.00 77 LEU A O 1
ATOM 636 N N . LEU A 1 78 ? -3.097 5.358 11.837 1.00 82.06 78 LEU A N 1
ATOM 637 C CA . LEU A 1 78 ? -2.792 6.612 12.533 1.00 82.06 78 LEU A CA 1
ATOM 638 C C . LEU A 1 78 ? -3.880 7.660 12.291 1.00 82.06 78 LEU A C 1
ATOM 640 O O . LEU A 1 78 ? -4.295 8.349 13.226 1.00 82.06 78 LEU A O 1
ATOM 644 N N . PHE A 1 79 ? -4.393 7.743 11.063 1.00 76.44 79 PHE A N 1
ATOM 645 C CA . PHE A 1 79 ? -5.512 8.621 10.730 1.00 76.44 79 PHE A CA 1
ATOM 646 C C . PHE A 1 79 ? -6.775 8.240 11.517 1.00 76.44 79 PHE A C 1
ATOM 648 O O . PHE A 1 79 ? -7.450 9.104 12.080 1.00 76.44 79 PHE A O 1
ATOM 655 N N . TYR A 1 80 ? -7.044 6.939 11.654 1.00 71.38 80 TYR A N 1
ATOM 656 C CA . TYR A 1 80 ? -8.114 6.426 12.508 1.00 71.38 80 TYR A CA 1
ATOM 657 C C . TYR A 1 80 ? -7.925 6.806 13.989 1.00 71.38 80 TYR A C 1
ATOM 659 O O . TYR A 1 80 ? -8.880 7.266 14.621 1.00 71.38 80 TYR A O 1
ATOM 667 N N . LEU A 1 81 ? -6.716 6.678 14.551 1.00 70.25 81 LEU A N 1
ATOM 668 C CA . LEU A 1 81 ? -6.436 7.108 15.930 1.00 70.25 81 LEU A CA 1
ATOM 669 C C . LEU A 1 81 ? -6.645 8.619 16.107 1.00 70.25 81 LEU A C 1
ATOM 671 O O . LEU A 1 81 ? -7.272 9.036 17.083 1.00 70.25 81 LEU A O 1
ATOM 675 N N . LYS A 1 82 ? -6.177 9.428 15.149 1.00 68.00 82 LYS A N 1
ATOM 676 C CA . LYS A 1 82 ? -6.322 10.889 15.173 1.00 68.00 82 LYS A CA 1
ATOM 677 C C . LYS A 1 82 ? -7.790 11.320 15.157 1.00 68.00 82 LYS A C 1
ATOM 679 O O . LYS A 1 82 ? -8.178 12.188 15.929 1.00 68.00 82 LYS A O 1
ATOM 684 N N . ILE A 1 83 ? -8.630 10.657 14.364 1.00 58.09 83 ILE A N 1
ATOM 685 C CA . ILE A 1 83 ? -10.073 10.939 14.304 1.00 58.09 83 ILE A CA 1
ATOM 686 C C . ILE A 1 83 ? -10.805 10.457 15.568 1.00 58.09 83 ILE A C 1
ATOM 688 O O . ILE A 1 83 ? -11.781 11.072 15.991 1.00 58.09 83 ILE A O 1
ATOM 692 N N . ARG A 1 84 ? -10.345 9.389 16.237 1.00 55.09 84 ARG A N 1
ATOM 693 C CA . ARG A 1 84 ? -10.944 8.964 17.519 1.00 55.09 84 ARG A CA 1
ATOM 694 C C . ARG A 1 84 ? -10.709 9.935 18.668 1.00 55.09 84 ARG A C 1
ATOM 696 O O . ARG A 1 84 ? -11.521 9.930 19.589 1.00 55.09 84 ARG A O 1
ATOM 703 N N . LEU A 1 85 ? -9.640 10.727 18.623 1.00 53.25 85 LEU A N 1
ATOM 704 C CA . LEU A 1 85 ? -9.420 11.821 19.573 1.00 53.25 85 LEU A CA 1
ATOM 705 C C . LEU A 1 85 ? -10.439 12.954 19.366 1.00 53.25 85 LEU A C 1
ATOM 707 O O . LEU A 1 85 ? -10.855 13.585 20.334 1.00 53.25 85 LEU A O 1
ATOM 711 N N . ASP A 1 86 ? -10.882 13.155 18.124 1.00 47.06 86 ASP A N 1
ATOM 712 C CA . ASP A 1 86 ? -11.879 14.162 17.739 1.00 47.06 86 ASP A CA 1
ATOM 713 C C . ASP A 1 86 ? -13.335 13.679 17.937 1.00 47.06 86 ASP A C 1
ATOM 715 O O . ASP A 1 86 ? -14.263 14.454 18.171 1.00 47.06 86 ASP A O 1
ATOM 719 N N . GLY A 1 87 ? -13.546 12.360 17.929 1.00 45.09 87 GLY A N 1
ATOM 720 C CA . GLY A 1 87 ? -14.834 11.728 18.193 1.00 45.09 87 GLY A CA 1
ATOM 721 C C . GLY A 1 87 ? -15.319 11.962 19.624 1.00 45.09 87 GLY A C 1
ATOM 722 O O . GLY A 1 87 ? -14.924 11.242 20.537 1.00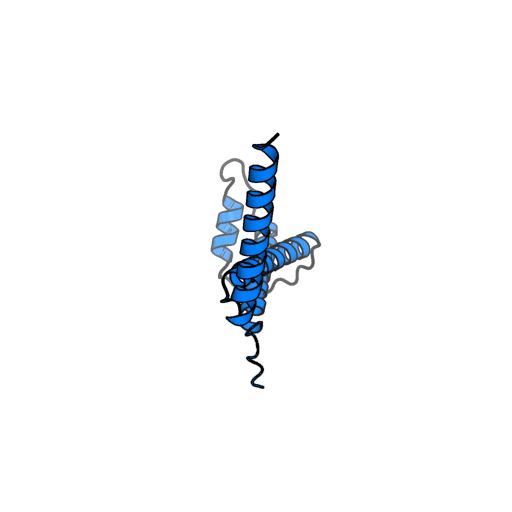 45.09 87 GLY A O 1
ATOM 723 N N . ASN A 1 88 ? -16.222 12.936 19.781 1.00 46.88 88 ASN A N 1
ATOM 724 C CA . ASN A 1 88 ? -16.996 13.289 20.975 1.00 46.88 88 ASN A CA 1
ATOM 725 C C . ASN A 1 88 ? -16.958 12.221 22.090 1.00 46.88 88 ASN A C 1
ATOM 727 O O . ASN A 1 88 ? -17.713 11.240 22.072 1.00 46.88 88 ASN A O 1
ATOM 731 N N . TYR A 1 89 ? -16.071 12.427 23.070 1.00 49.72 89 TYR A N 1
ATOM 732 C CA . TYR A 1 89 ? -16.105 11.739 24.358 1.00 49.72 89 TYR A CA 1
ATOM 733 C C . TYR A 1 89 ? -17.560 11.657 24.835 1.00 49.72 89 TYR A C 1
ATOM 735 O O . TYR A 1 89 ? -18.254 12.677 24.878 1.00 49.72 89 TYR A O 1
ATOM 743 N N . ARG A 1 90 ? -18.041 10.459 25.205 1.00 52.56 90 ARG A N 1
ATOM 744 C CA . ARG A 1 90 ? -19.345 10.314 25.879 1.00 52.56 90 ARG A CA 1
ATOM 745 C C . ARG A 1 90 ? -19.403 11.367 26.984 1.00 52.56 90 ARG A C 1
ATOM 747 O O . ARG A 1 90 ? -18.445 11.493 27.741 1.00 52.56 90 ARG A O 1
ATOM 754 N N . HIS A 1 91 ? -20.503 12.112 27.078 1.00 46.59 91 HIS A N 1
ATOM 755 C CA . HIS A 1 91 ? -20.646 13.263 27.982 1.00 46.59 91 HIS A CA 1
ATOM 756 C C . HIS A 1 91 ? -20.207 12.950 29.437 1.00 46.59 91 HIS A C 1
ATOM 758 O O . HIS A 1 91 ? -19.651 13.805 30.118 1.00 46.59 91 HIS A O 1
ATOM 764 N N . GLY A 1 92 ? -20.324 11.688 29.878 1.00 53.69 92 GLY A N 1
ATOM 765 C CA . GLY A 1 92 ? -19.852 11.209 31.188 1.00 53.69 92 GLY A CA 1
ATOM 766 C C . GLY A 1 92 ? -18.341 10.939 31.352 1.00 53.69 92 GLY A C 1
ATOM 767 O O . GLY A 1 92 ? -17.881 10.758 32.476 1.00 53.69 92 GLY A O 1
ATOM 768 N N . GLU A 1 93 ? -17.545 10.900 30.283 1.00 50.81 93 GLU A N 1
ATOM 769 C CA . GLU A 1 93 ? -16.078 10.753 30.343 1.00 50.81 93 GLU A CA 1
ATOM 770 C C . GLU A 1 93 ? -15.379 12.122 30.381 1.00 50.81 93 GLU A C 1
ATOM 772 O O . GLU A 1 93 ? -14.390 12.288 31.094 1.00 50.81 93 GLU A O 1
ATOM 777 N N . ARG A 1 94 ? -15.973 13.145 29.740 1.00 47.31 94 ARG A N 1
ATOM 778 C CA . ARG A 1 94 ? -15.531 14.549 29.859 1.00 47.31 94 ARG A CA 1
ATOM 779 C C . ARG A 1 94 ? -15.593 15.054 31.296 1.00 47.31 94 ARG A C 1
ATOM 781 O O . ARG A 1 94 ? -14.693 15.767 31.722 1.00 47.31 94 ARG A O 1
ATOM 788 N N . ILE A 1 95 ? -16.615 14.654 32.055 1.00 56.56 95 ILE A N 1
ATOM 789 C CA . ILE A 1 95 ? -16.754 15.049 33.462 1.00 56.56 95 ILE A CA 1
ATOM 790 C C . ILE A 1 95 ? -15.627 14.438 34.297 1.00 56.56 95 ILE A C 1
ATOM 792 O O . ILE A 1 95 ? -15.014 15.149 35.083 1.00 56.56 95 ILE A O 1
ATOM 796 N N . ARG A 1 96 ? -15.281 13.161 34.088 1.00 55.12 96 ARG A N 1
ATOM 797 C CA . ARG A 1 96 ? -14.188 12.517 34.835 1.00 55.12 96 ARG A CA 1
ATOM 798 C C . ARG A 1 96 ? -12.825 13.119 34.512 1.00 55.12 96 ARG A C 1
ATOM 800 O O . ARG A 1 96 ? -12.081 13.415 35.440 1.00 55.12 96 ARG A O 1
ATOM 807 N N . VAL A 1 97 ? -12.522 13.370 33.237 1.00 60.00 97 VAL A N 1
ATOM 808 C CA . VAL A 1 97 ? -11.250 13.997 32.839 1.00 60.00 97 VAL A CA 1
ATOM 809 C C . VAL A 1 97 ? -11.178 15.457 33.299 1.00 60.00 97 VAL A C 1
ATOM 811 O O . VAL A 1 97 ? -10.165 15.868 33.856 1.00 60.00 97 VAL A O 1
ATOM 814 N N . CYS A 1 98 ? -12.258 16.233 33.167 1.00 60.62 98 CYS A N 1
ATOM 815 C CA . CYS A 1 98 ? -12.307 17.623 33.635 1.00 60.62 98 CYS A CA 1
ATOM 816 C C . CYS A 1 98 ? -12.179 17.723 35.165 1.00 60.62 98 CYS A C 1
ATOM 818 O O . CYS A 1 98 ? -11.469 18.589 35.674 1.00 60.62 98 CYS A O 1
ATOM 820 N N . LEU A 1 99 ? -12.804 16.807 35.912 1.00 62.88 99 LEU A N 1
ATOM 821 C CA .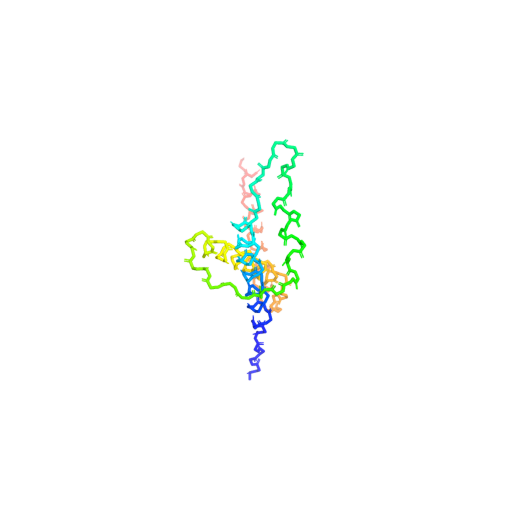 LEU A 1 99 ? -12.735 16.773 37.375 1.00 62.88 99 LEU A CA 1
ATOM 822 C C . LEU A 1 99 ? -11.349 16.319 37.865 1.00 62.88 99 LEU A C 1
ATOM 824 O O . LEU A 1 99 ? -10.844 16.856 38.852 1.00 62.88 99 LEU A O 1
ATOM 828 N N . LEU A 1 100 ? -10.689 15.411 37.139 1.00 66.31 100 LEU A N 1
ATOM 829 C CA . LEU A 1 100 ? -9.319 14.977 37.427 1.00 66.31 100 LEU A CA 1
ATOM 830 C C . LEU A 1 100 ? -8.300 16.084 37.110 1.00 66.31 100 LEU A C 1
ATOM 832 O O . LEU A 1 100 ? -7.434 16.368 37.935 1.00 66.31 100 LEU A O 1
ATOM 836 N N . LEU A 1 101 ? -8.467 16.803 35.995 1.00 66.75 101 LEU A N 1
ATOM 837 C CA . LEU A 1 101 ? -7.655 17.981 35.671 1.00 66.75 101 LEU A CA 1
ATOM 838 C C . LEU A 1 101 ? -7.877 19.133 36.664 1.00 66.75 101 LEU A C 1
ATOM 840 O O . LEU A 1 101 ? -6.907 19.770 37.075 1.00 66.75 101 LEU A O 1
ATOM 844 N N . ARG A 1 102 ? -9.116 19.366 37.123 1.00 69.81 102 ARG A N 1
ATOM 845 C CA . ARG A 1 102 ? -9.399 20.335 38.199 1.00 69.81 102 ARG A CA 1
ATOM 846 C C . ARG A 1 102 ? -8.717 19.947 39.507 1.00 69.81 102 ARG A C 1
ATOM 848 O O . ARG A 1 102 ? -8.119 20.816 40.133 1.00 69.81 102 ARG A O 1
ATOM 855 N N . ARG A 1 103 ? -8.762 18.670 39.908 1.00 71.69 103 ARG A N 1
ATOM 856 C CA . ARG A 1 103 ? -8.066 18.193 41.118 1.00 71.69 103 ARG A CA 1
ATOM 857 C C . ARG A 1 103 ? -6.555 18.364 41.013 1.00 71.69 103 ARG A C 1
ATOM 859 O O . ARG A 1 103 ? -5.942 18.827 41.969 1.00 71.69 103 ARG A O 1
ATOM 866 N N . LEU A 1 104 ? -5.965 18.055 39.859 1.00 75.75 104 LEU A N 1
ATOM 867 C CA . LEU A 1 104 ? -4.528 18.240 39.646 1.00 75.75 104 LEU A CA 1
ATOM 868 C C . LEU A 1 104 ? -4.126 19.718 39.667 1.00 75.75 104 LEU A C 1
ATOM 870 O O . LEU A 1 104 ? -3.109 20.056 40.268 1.00 75.75 104 LEU A O 1
ATOM 874 N N . LYS A 1 105 ? -4.930 20.608 39.071 1.00 75.00 105 LYS A N 1
ATOM 875 C CA . LYS A 1 105 ? -4.673 22.053 39.115 1.00 75.00 105 LYS A CA 1
ATOM 876 C C . LYS A 1 105 ? -4.751 22.586 40.548 1.00 75.00 105 LYS A C 1
ATOM 878 O O . LYS A 1 105 ? -3.821 23.246 40.988 1.00 75.00 105 LYS A O 1
ATOM 883 N N . ASN A 1 106 ? -5.796 22.217 41.290 1.00 72.62 106 ASN A N 1
ATOM 884 C CA . ASN A 1 106 ? -5.988 22.661 42.673 1.00 72.62 106 ASN A CA 1
ATOM 885 C C . ASN A 1 106 ? -4.900 22.117 43.619 1.00 72.62 106 ASN A C 1
ATOM 887 O O . ASN A 1 106 ? -4.445 22.812 44.519 1.00 72.62 106 ASN A O 1
ATOM 891 N N . SER A 1 107 ? -4.426 20.887 43.385 1.00 71.38 107 SER A N 1
ATOM 892 C CA . SER A 1 107 ? -3.321 20.303 44.153 1.00 71.38 107 SER A CA 1
ATOM 893 C C . SER A 1 107 ? -1.978 20.989 43.885 1.00 71.38 107 SER A C 1
ATOM 895 O O . SER A 1 107 ? -1.157 21.053 44.796 1.00 71.38 107 SER A O 1
ATOM 897 N N . LYS A 1 108 ? -1.728 21.476 42.662 1.00 67.94 108 LYS A N 1
ATOM 898 C CA . LYS A 1 108 ? -0.517 22.253 42.349 1.00 67.94 108 LYS A CA 1
ATOM 899 C C . LYS A 1 108 ? -0.567 23.648 42.970 1.00 67.94 108 LYS A C 1
ATOM 901 O O . LYS A 1 108 ? 0.420 24.067 43.561 1.00 67.94 108 LYS A O 1
ATOM 906 N N . ASP A 1 109 ? -1.718 24.309 42.888 1.00 64.44 109 ASP A N 1
ATOM 907 C CA . ASP A 1 109 ? -1.958 25.639 43.465 1.00 64.44 109 ASP A CA 1
ATOM 908 C C . ASP A 1 109 ? -1.775 25.630 44.994 1.00 64.44 109 ASP A C 1
ATOM 910 O O . ASP A 1 109 ? -1.036 26.434 45.558 1.00 64.44 109 ASP A O 1
ATOM 914 N N . PHE A 1 110 ? -2.323 24.606 45.661 1.00 60.31 110 PHE A N 1
ATOM 915 C CA . PHE A 1 110 ? -2.134 24.385 47.097 1.00 60.31 110 PHE A CA 1
ATOM 916 C C . PHE A 1 110 ? -0.667 24.151 47.487 1.00 60.31 110 PHE A C 1
ATOM 918 O O . PHE A 1 110 ? -0.239 24.546 48.573 1.00 60.31 110 PHE A O 1
ATOM 925 N N . LYS A 1 111 ? 0.115 23.500 46.618 1.00 62.94 111 LYS A N 1
ATOM 926 C CA . LYS A 1 111 ? 1.531 23.233 46.886 1.00 62.94 111 LYS A CA 1
ATOM 927 C C . LYS A 1 111 ? 2.396 24.484 46.704 1.00 62.94 111 LYS A C 1
ATOM 929 O O . LYS A 1 111 ? 3.308 24.673 47.498 1.00 62.94 111 LYS A O 1
ATOM 934 N N . MET A 1 112 ? 2.094 25.335 45.718 1.00 56.88 112 MET A N 1
ATOM 935 C CA . MET A 1 112 ? 2.771 26.628 45.538 1.00 56.88 112 MET A CA 1
ATOM 936 C C . MET A 1 112 ? 2.488 27.575 46.705 1.00 56.88 112 MET A C 1
ATOM 938 O O . MET A 1 112 ? 3.423 28.086 47.309 1.00 56.88 112 MET A O 1
ATOM 942 N N . LYS A 1 113 ? 1.220 27.705 47.111 1.00 56.81 113 LYS A N 1
ATOM 943 C CA . LYS A 1 113 ? 0.836 28.602 48.206 1.00 56.81 113 LYS A CA 1
ATOM 944 C C . LYS A 1 113 ? 1.478 28.237 49.550 1.00 56.81 113 LYS A C 1
ATOM 946 O O . LYS A 1 113 ? 1.789 29.121 50.329 1.00 56.81 113 LYS A O 1
ATOM 951 N N . ASN A 1 114 ? 1.706 26.950 49.826 1.00 57.25 114 ASN A N 1
ATOM 952 C CA . ASN A 1 114 ? 2.394 26.519 51.051 1.00 57.25 114 ASN A CA 1
ATOM 953 C C . ASN A 1 114 ? 3.924 26.642 50.989 1.00 57.25 114 ASN A C 1
ATOM 955 O O . ASN A 1 114 ? 4.567 26.561 52.029 1.00 57.25 114 ASN A O 1
ATOM 959 N N . GLN A 1 115 ? 4.517 26.814 49.805 1.00 58.41 115 GLN A N 1
ATOM 960 C CA . GLN A 1 115 ? 5.952 27.089 49.671 1.00 58.41 115 GLN A CA 1
ATOM 961 C C . GLN A 1 115 ? 6.279 28.583 49.775 1.00 58.41 115 GLN A C 1
ATOM 963 O O . GLN A 1 115 ? 7.414 28.915 50.080 1.00 58.41 115 GLN A O 1
ATOM 968 N N . GLU A 1 116 ? 5.300 29.468 49.570 1.00 56.94 116 GLU A N 1
ATOM 969 C CA . GLU A 1 116 ? 5.446 30.923 49.746 1.00 56.94 116 GLU A CA 1
ATOM 970 C C . GLU A 1 116 ? 5.211 31.398 51.196 1.00 56.94 116 GLU A C 1
ATOM 972 O O . GLU A 1 116 ? 5.379 32.578 51.487 1.00 56.94 116 GLU A O 1
ATOM 977 N N . ILE A 1 117 ? 4.798 30.503 52.106 1.00 56.19 117 ILE A N 1
ATOM 978 C CA . ILE A 1 117 ? 4.500 30.807 53.525 1.00 56.19 117 ILE A CA 1
ATOM 979 C C . ILE A 1 117 ? 5.651 30.345 54.456 1.00 56.19 117 ILE A C 1
ATOM 981 O O . ILE A 1 117 ? 5.490 30.293 55.674 1.00 56.19 117 ILE A O 1
ATOM 985 N N . ILE A 1 118 ? 6.826 30.018 53.904 1.00 46.59 118 ILE A N 1
ATOM 986 C CA . ILE A 1 118 ? 8.039 29.661 54.663 1.00 46.59 118 ILE A CA 1
ATOM 987 C C . ILE A 1 118 ? 9.136 30.680 54.373 1.00 46.59 118 ILE A C 1
ATOM 989 O O . ILE A 1 118 ? 9.374 30.939 53.173 1.00 46.59 118 ILE A O 1
#

Sequence (118 aa):
MELKRKRLLPYLLLSLLLAYLTHRAYVLYCMAPQADMTNLFAPYTYVFEKITEPPYFYWNTSPLAILSALVGFFVGLLFYLKIRLDGNYRHGERIRVCLLLRRLKNSKDFKMKNQEII

pLDDT: mean 70.79, std 12.93, range [33.38, 89.12]